Protein AF-A0A926EUU7-F1 (afdb_monomer_lite)

Organism: NCBI:txid2763679

pLDDT: mean 94.94, std 7.47, range [52.94, 98.5]

Structure (mmCIF, N/CA/C/O backbone):
data_AF-A0A926EUU7-F1
#
_entry.id   AF-A0A926EUU7-F1
#
loop_
_atom_site.group_PDB
_atom_site.id
_atom_site.type_symbol
_atom_site.label_atom_id
_atom_site.label_alt_id
_atom_site.label_comp_id
_atom_site.label_asym_id
_atom_site.label_entity_id
_atom_site.label_seq_id
_atom_site.pdbx_PDB_ins_code
_atom_site.Cartn_x
_atom_site.Cartn_y
_atom_site.Cartn_z
_atom_site.occupancy
_atom_site.B_iso_or_equiv
_atom_site.auth_seq_id
_atom_site.auth_comp_id
_atom_site.auth_asym_id
_atom_site.auth_atom_id
_atom_site.pdbx_PDB_model_num
ATOM 1 N N . MET A 1 1 ? -2.095 12.749 1.234 1.00 88.12 1 MET A N 1
ATOM 2 C CA . MET A 1 1 ? -0.671 12.408 1.446 1.00 88.12 1 MET A CA 1
ATOM 3 C C . MET A 1 1 ? -0.435 10.970 1.004 1.00 88.12 1 MET A C 1
ATOM 5 O O . MET A 1 1 ?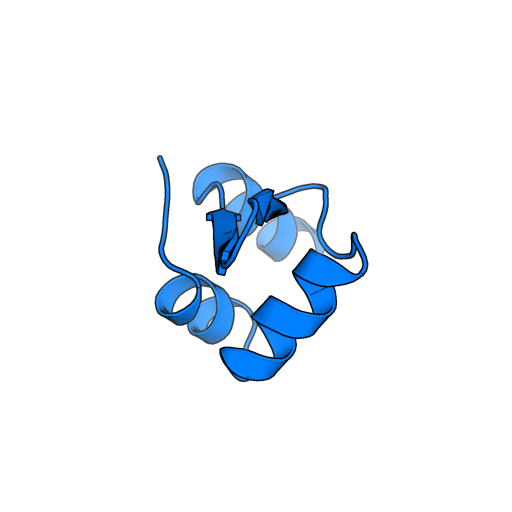 -1.240 10.116 1.369 1.00 88.12 1 MET A O 1
ATOM 9 N N . LYS A 1 2 ? 0.588 10.709 0.178 1.00 94.38 2 LYS A N 1
ATOM 10 C CA . LYS A 1 2 ? 0.919 9.346 -0.278 1.00 94.38 2 LYS A CA 1
ATOM 11 C C . LYS A 1 2 ? 1.808 8.632 0.744 1.00 94.38 2 LYS A C 1
ATOM 13 O O . LYS A 1 2 ? 2.561 9.301 1.445 1.00 94.38 2 LYS A O 1
ATOM 18 N N . MET A 1 3 ? 1.739 7.307 0.801 1.00 96.38 3 MET A N 1
ATOM 19 C CA . MET A 1 3 ? 2.665 6.471 1.574 1.00 96.38 3 MET A CA 1
ATOM 20 C C . MET A 1 3 ? 3.181 5.299 0.744 1.00 96.38 3 MET A C 1
ATOM 22 O O . MET A 1 3 ? 2.614 4.956 -0.295 1.00 96.38 3 MET A O 1
ATOM 26 N N . THR A 1 4 ? 4.269 4.694 1.202 1.00 98.12 4 THR A N 1
ATOM 27 C CA . THR A 1 4 ? 4.844 3.512 0.565 1.00 98.12 4 THR A CA 1
ATOM 28 C C . THR A 1 4 ? 4.061 2.249 0.923 1.00 98.12 4 THR A C 1
ATOM 30 O O . THR A 1 4 ? 3.409 2.160 1.963 1.00 98.12 4 THR A O 1
ATOM 33 N N . VAL A 1 5 ? 4.185 1.221 0.079 1.00 98.12 5 VAL A N 1
ATOM 34 C CA . VAL A 1 5 ? 3.640 -0.118 0.355 1.00 98.12 5 VAL A CA 1
ATOM 35 C C . VAL A 1 5 ? 4.180 -0.682 1.671 1.00 98.12 5 VAL A C 1
ATOM 37 O O . VAL A 1 5 ? 3.433 -1.311 2.409 1.00 98.12 5 VAL A O 1
ATOM 40 N N . SER A 1 6 ? 5.462 -0.469 1.979 1.00 98.25 6 SER A N 1
ATOM 41 C CA . SER A 1 6 ? 6.077 -1.013 3.194 1.00 98.25 6 SER A CA 1
ATOM 42 C C . SER A 1 6 ? 5.494 -0.395 4.467 1.00 98.25 6 SER A C 1
ATOM 44 O O . SER A 1 6 ? 5.206 -1.121 5.414 1.00 98.25 6 SER A O 1
ATOM 46 N N . GLU A 1 7 ? 5.278 0.924 4.483 1.00 98.06 7 GLU A N 1
ATOM 47 C CA . GLU A 1 7 ? 4.629 1.610 5.609 1.00 98.06 7 GLU A CA 1
ATOM 48 C C . GLU A 1 7 ? 3.179 1.147 5.779 1.00 98.06 7 GLU A C 1
ATOM 50 O O . GLU A 1 7 ? 2.770 0.798 6.884 1.00 98.06 7 GLU A O 1
ATOM 55 N N . ALA A 1 8 ? 2.421 1.087 4.681 1.00 98.12 8 ALA A N 1
ATOM 56 C CA . ALA A 1 8 ? 1.032 0.639 4.695 1.00 98.12 8 ALA A CA 1
ATOM 57 C C . ALA A 1 8 ? 0.895 -0.808 5.190 1.00 98.12 8 ALA A C 1
ATOM 59 O O . ALA A 1 8 ? 0.050 -1.108 6.027 1.00 98.12 8 ALA A O 1
ATOM 60 N N . ALA A 1 9 ? 1.760 -1.702 4.707 1.00 98.19 9 ALA A N 1
ATOM 61 C CA . ALA A 1 9 ? 1.760 -3.109 5.088 1.00 98.19 9 ALA A CA 1
ATOM 62 C C . ALA A 1 9 ? 2.056 -3.295 6.583 1.00 98.19 9 ALA A C 1
ATOM 64 O O . ALA A 1 9 ? 1.418 -4.120 7.231 1.00 98.19 9 ALA A O 1
ATOM 65 N N . LYS A 1 10 ? 2.958 -2.475 7.146 1.00 98.12 10 LYS A N 1
ATOM 66 C CA . LYS A 1 10 ? 3.236 -2.462 8.587 1.00 98.12 10 LYS A CA 1
ATOM 67 C C . LYS A 1 10 ? 1.999 -2.076 9.403 1.00 98.12 10 LYS A C 1
ATOM 69 O O . LYS A 1 10 ? 1.746 -2.710 10.419 1.00 98.12 10 LYS A O 1
ATOM 74 N N . LEU A 1 11 ? 1.234 -1.076 8.958 1.00 96.81 11 LEU A N 1
ATOM 75 C CA . LEU A 1 11 ? -0.008 -0.664 9.626 1.00 96.81 11 LEU A CA 1
ATOM 76 C C . LEU A 1 11 ? -1.112 -1.725 9.518 1.00 96.81 11 LEU A C 1
ATOM 78 O O . LEU A 1 11 ? -1.858 -1.922 10.466 1.00 96.81 11 LEU A O 1
ATOM 82 N N . LEU A 1 12 ? -1.184 -2.426 8.386 1.00 95.94 12 LEU A N 1
ATOM 83 C CA . LEU A 1 12 ? -2.154 -3.497 8.136 1.00 95.94 12 LEU A CA 1
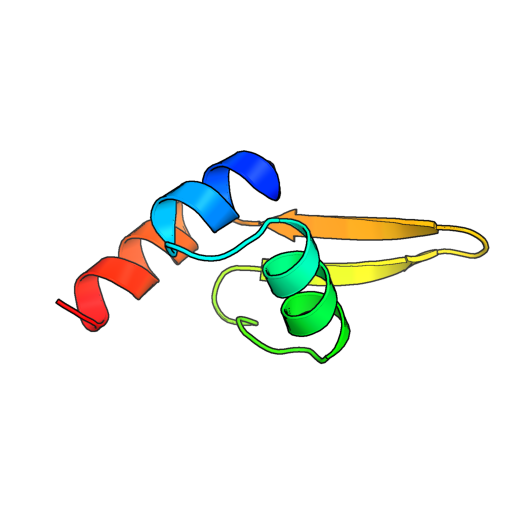ATOM 84 C C . LEU A 1 12 ? -1.768 -4.844 8.777 1.00 95.94 12 LEU A C 1
ATOM 86 O O . LEU A 1 12 ? -2.538 -5.794 8.689 1.00 95.94 12 LEU A O 1
ATOM 90 N N . GLY A 1 13 ? -0.570 -4.971 9.358 1.00 96.94 13 GLY A N 1
ATOM 91 C CA . GLY A 1 13 ? -0.092 -6.237 9.924 1.00 96.94 13 GLY A CA 1
ATOM 92 C C . GLY A 1 13 ? 0.166 -7.338 8.885 1.00 96.94 13 GLY A C 1
ATOM 93 O O . GLY A 1 13 ? 0.143 -8.519 9.223 1.00 96.94 13 GLY A O 1
ATOM 94 N N . ILE A 1 14 ? 0.421 -6.977 7.621 1.00 96.94 14 ILE A N 1
ATOM 95 C CA . ILE A 1 14 ? 0.663 -7.928 6.522 1.00 96.94 14 ILE A CA 1
ATOM 96 C C . ILE A 1 14 ? 2.038 -7.725 5.882 1.00 96.94 14 ILE A C 1
ATOM 98 O O . ILE A 1 14 ? 2.703 -6.707 6.068 1.00 96.94 14 ILE A O 1
ATOM 102 N N . SER A 1 15 ? 2.483 -8.693 5.076 1.00 98.38 15 SER A N 1
ATOM 103 C CA . SER A 1 15 ? 3.741 -8.547 4.339 1.00 98.38 15 SER A CA 1
ATOM 104 C C . S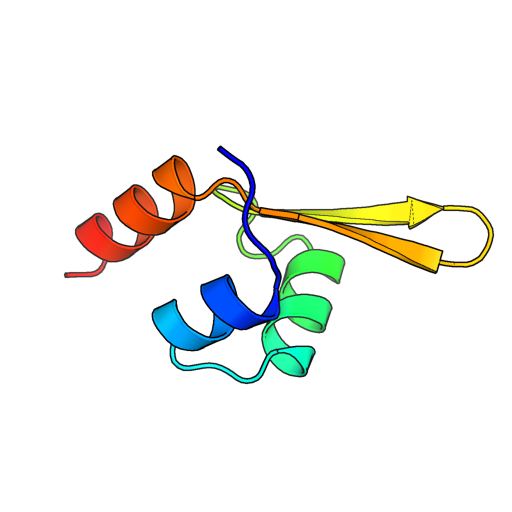ER A 1 15 ? 3.611 -7.522 3.195 1.00 98.38 15 SER A C 1
ATOM 106 O O . SER A 1 15 ? 2.567 -7.455 2.534 1.00 98.38 15 SER A O 1
ATOM 108 N N . PRO A 1 16 ? 4.679 -6.766 2.860 1.00 98.50 16 PRO A N 1
ATOM 109 C CA . PRO A 1 16 ? 4.655 -5.849 1.720 1.00 98.50 16 PRO A CA 1
ATOM 110 C C . PRO A 1 16 ? 4.346 -6.536 0.386 1.00 98.50 16 PRO A C 1
ATOM 112 O O . PRO A 1 16 ? 3.792 -5.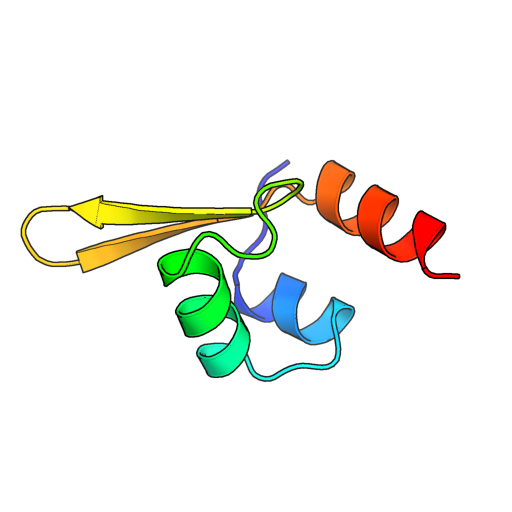911 -0.513 1.00 98.50 16 PRO A O 1
ATOM 115 N N . MET A 1 17 ? 4.717 -7.809 0.214 1.00 98.25 17 MET A N 1
ATOM 116 C CA . MET A 1 17 ? 4.371 -8.568 -0.993 1.00 98.25 17 MET A CA 1
ATOM 117 C C . MET A 1 17 ? 2.882 -8.927 -1.021 1.00 98.25 17 MET A C 1
ATOM 119 O O . MET A 1 17 ? 2.247 -8.774 -2.063 1.00 98.25 17 MET A O 1
ATOM 123 N N . GLY A 1 18 ? 2.312 -9.318 0.124 1.00 98.19 18 GLY A N 1
ATOM 124 C CA . GLY A 1 18 ? 0.879 -9.575 0.264 1.00 98.19 18 GLY A CA 1
ATOM 125 C C . GLY A 1 18 ? 0.043 -8.349 -0.096 1.00 98.19 18 GLY A C 1
ATOM 126 O O . GLY A 1 18 ? -0.867 -8.452 -0.917 1.00 98.19 18 GLY A O 1
ATOM 127 N N . LEU A 1 19 ? 0.423 -7.169 0.410 1.00 98.25 1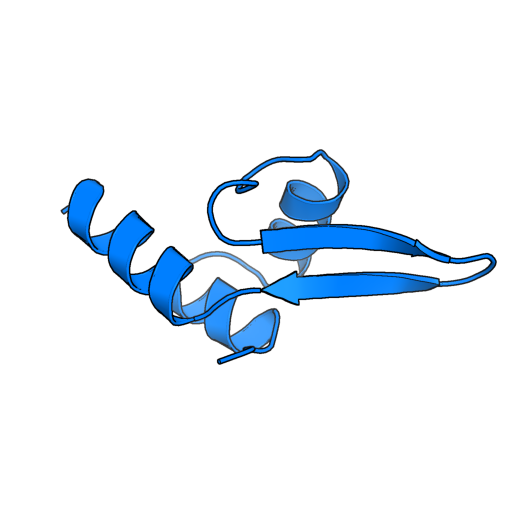9 LEU A N 1
ATOM 128 C CA . LEU A 1 19 ? -0.256 -5.920 0.054 1.00 98.25 19 LEU A CA 1
ATOM 129 C C . LEU A 1 19 ? -0.160 -5.616 -1.449 1.00 98.25 19 LEU A C 1
ATOM 131 O O . LEU A 1 19 ? -1.153 -5.228 -2.058 1.00 98.25 19 LEU A O 1
ATOM 135 N N . ARG A 1 20 ? 1.005 -5.833 -2.081 1.00 98.19 20 ARG A N 1
ATOM 136 C CA . ARG A 1 20 ? 1.139 -5.652 -3.539 1.00 98.19 20 ARG A CA 1
ATOM 137 C C . ARG A 1 20 ? 0.184 -6.556 -4.304 1.00 98.19 20 ARG A C 1
ATOM 139 O O . ARG A 1 20 ? -0.465 -6.076 -5.222 1.00 98.19 20 ARG A O 1
ATOM 146 N N . ILE A 1 21 ? 0.110 -7.839 -3.955 1.00 98.00 21 ILE A N 1
ATOM 147 C CA . ILE A 1 21 ? -0.777 -8.796 -4.631 1.00 98.00 21 ILE A CA 1
ATOM 148 C C . ILE A 1 21 ? -2.240 -8.376 -4.458 1.00 98.00 21 ILE A C 1
ATOM 150 O O . ILE A 1 21 ? -2.965 -8.322 -5.446 1.00 98.00 21 ILE A O 1
ATOM 154 N N . ALA A 1 22 ? -2.644 -8.005 -3.242 1.00 97.81 22 ALA A N 1
ATOM 155 C CA . ALA A 1 22 ? -4.004 -7.561 -2.954 1.00 97.81 22 ALA A CA 1
ATOM 156 C C . ALA A 1 22 ? -4.399 -6.321 -3.778 1.00 97.81 22 ALA A C 1
ATOM 158 O O . ALA A 1 22 ? -5.443 -6.328 -4.426 1.00 97.81 22 ALA A O 1
ATOM 159 N N . LEU A 1 23 ? -3.535 -5.301 -3.830 1.00 97.69 23 LEU A N 1
ATOM 160 C CA . LEU A 1 23 ? -3.783 -4.087 -4.617 1.00 97.69 23 LEU A CA 1
ATOM 161 C C . LEU A 1 23 ? -3.870 -4.377 -6.122 1.00 97.69 23 LEU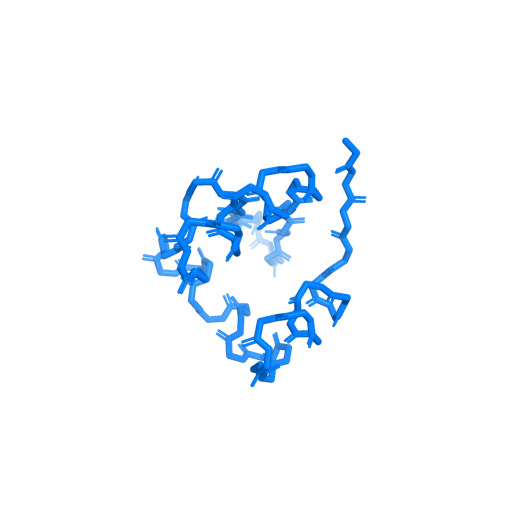 A C 1
ATOM 163 O O . LEU A 1 23 ? -4.725 -3.827 -6.807 1.00 97.69 23 LEU A O 1
ATOM 167 N N . ARG A 1 24 ? -3.027 -5.278 -6.647 1.00 97.12 24 ARG A N 1
ATOM 168 C CA . ARG A 1 24 ? -3.087 -5.713 -8.058 1.00 97.12 24 ARG A CA 1
ATOM 169 C C . ARG A 1 24 ? -4.391 -6.433 -8.402 1.00 97.12 24 ARG A C 1
ATOM 171 O O . ARG A 1 24 ? -4.812 -6.401 -9.550 1.00 97.12 24 ARG A O 1
ATOM 178 N N . GLN A 1 25 ? -4.998 -7.100 -7.422 1.00 97.00 25 GLN A N 1
ATOM 179 C CA . GLN A 1 25 ? -6.300 -7.758 -7.546 1.00 97.00 25 GLN A CA 1
ATOM 180 C C . GLN A 1 25 ? -7.476 -6.785 -7.350 1.00 97.00 25 GLN A C 1
ATOM 182 O O . GLN A 1 25 ? -8.623 -7.220 -7.356 1.00 97.00 25 GLN A O 1
ATOM 187 N N . GLY A 1 26 ? -7.214 -5.489 -7.140 1.00 95.81 26 GLY A N 1
ATOM 188 C CA . GLY A 1 26 ? -8.245 -4.483 -6.878 1.00 95.81 26 GLY A CA 1
ATOM 189 C C . GLY A 1 26 ? -8.811 -4.518 -5.456 1.00 95.81 26 GLY A C 1
ATOM 190 O O . GLY A 1 26 ? -9.808 -3.855 -5.182 1.00 95.81 26 GLY A O 1
ATOM 191 N N . ARG A 1 27 ? -8.198 -5.271 -4.530 1.00 96.31 27 ARG A N 1
ATOM 192 C CA . ARG A 1 27 ? -8.567 -5.210 -3.108 1.00 96.31 27 ARG A CA 1
ATOM 193 C C . ARG A 1 27 ? -8.047 -3.912 -2.496 1.00 96.31 27 ARG A C 1
ATOM 195 O O . ARG A 1 27 ? -7.056 -3.361 -2.970 1.00 96.31 27 ARG A O 1
ATOM 202 N N . PHE A 1 28 ? -8.678 -3.474 -1.406 1.00 95.44 28 PHE A N 1
ATOM 203 C CA . PHE A 1 28 ? -8.325 -2.241 -0.692 1.00 95.44 28 PHE A CA 1
ATOM 204 C C . PHE A 1 28 ? -8.476 -0.958 -1.527 1.00 95.44 28 PHE A C 1
ATOM 206 O O . PHE A 1 28 ? -7.802 0.044 -1.269 1.00 95.44 28 PHE A O 1
ATOM 213 N N . SER A 1 29 ? -9.386 -0.970 -2.506 1.00 95.06 29 SER A N 1
ATOM 214 C CA . SER A 1 29 ? -9.660 0.163 -3.399 1.00 95.06 29 SER A CA 1
ATOM 215 C C . SER A 1 29 ? -10.096 1.435 -2.662 1.00 95.06 29 SER A C 1
ATOM 217 O O . SER A 1 29 ? -10.018 2.530 -3.215 1.00 95.06 29 SER A O 1
ATOM 219 N N . GLU A 1 30 ? -10.537 1.337 -1.402 1.00 96.00 30 GLU A N 1
ATOM 220 C CA . GLU A 1 30 ? -10.886 2.517 -0.607 1.00 96.00 30 GLU A CA 1
ATOM 221 C C . GLU A 1 30 ? -9.674 3.395 -0.279 1.00 96.00 30 GLU A C 1
ATOM 223 O O . GLU A 1 30 ? -9.829 4.609 -0.129 1.00 96.00 30 GLU A O 1
ATOM 228 N N . PHE A 1 31 ? -8.471 2.822 -0.175 1.00 97.25 31 PHE A N 1
ATOM 229 C CA . PHE A 1 31 ? -7.269 3.560 0.224 1.00 97.25 31 PHE A CA 1
ATOM 230 C C . PHE A 1 31 ? -6.050 3.342 -0.668 1.00 97.25 31 PHE A C 1
ATOM 232 O O . PHE A 1 31 ? -5.110 4.139 -0.592 1.00 97.25 31 PHE A O 1
ATOM 239 N N . GLY A 1 32 ? -6.043 2.308 -1.503 1.00 97.62 32 GLY A N 1
ATOM 240 C CA . GLY A 1 32 ? -4.922 1.993 -2.368 1.00 97.62 32 GLY A CA 1
ATOM 241 C C . GLY A 1 32 ? -5.360 1.529 -3.746 1.00 97.62 32 GLY A C 1
ATOM 242 O O . GLY A 1 32 ? -6.424 0.953 -3.928 1.00 97.62 32 GLY A O 1
ATOM 243 N N . GLU A 1 33 ? -4.497 1.771 -4.719 1.00 96.94 33 GLU A N 1
ATOM 244 C CA . GLU A 1 33 ? -4.684 1.344 -6.095 1.00 96.94 33 GLU A CA 1
ATOM 245 C C . GLU A 1 33 ? -3.340 0.895 -6.664 1.00 96.94 33 GLU A C 1
ATOM 247 O O . GLU A 1 33 ? -2.277 1.420 -6.303 1.00 96.94 33 GLU A O 1
ATOM 252 N N . ALA A 1 34 ? -3.379 -0.095 -7.550 1.00 97.75 34 ALA A N 1
ATOM 253 C CA . ALA A 1 34 ? -2.227 -0.499 -8.329 1.00 97.75 34 ALA A CA 1
ATOM 254 C C . ALA A 1 34 ? -2.611 -0.583 -9.797 1.00 97.75 34 ALA A C 1
ATOM 256 O O . ALA A 1 34 ? -3.639 -1.148 -10.154 1.00 97.75 34 ALA A O 1
ATOM 257 N N . TRP A 1 35 ? -1.730 -0.082 -10.649 1.00 97.06 35 TRP A N 1
ATOM 258 C CA . TRP A 1 35 ? -1.862 -0.221 -12.088 1.00 97.06 35 TRP A CA 1
ATOM 259 C C . TRP A 1 35 ? -0.531 -0.664 -12.675 1.00 97.06 35 TRP A C 1
ATOM 261 O O . TRP A 1 35 ? 0.549 -0.428 -12.116 1.00 97.06 35 TRP A O 1
ATOM 271 N N . LYS A 1 36 ? -0.618 -1.374 -13.794 1.00 95.81 36 LYS A N 1
ATOM 272 C CA . LYS A 1 36 ? 0.543 -1.869 -14.519 1.00 95.81 36 LYS A CA 1
ATOM 273 C C . LYS A 1 36 ? 0.802 -0.928 -15.694 1.00 95.81 36 LYS A C 1
ATOM 275 O O . LYS A 1 36 ? -0.040 -0.813 -16.576 1.00 95.81 36 LYS A O 1
ATOM 280 N N . ASN A 1 37 ? 1.959 -0.274 -15.689 1.00 90.06 37 ASN A N 1
ATOM 281 C CA . ASN A 1 37 ? 2.499 0.370 -16.889 1.00 90.06 37 ASN A CA 1
ATOM 282 C C . ASN A 1 37 ? 3.178 -0.700 -17.765 1.00 90.06 37 ASN A C 1
ATOM 284 O O . ASN A 1 37 ? 3.278 -1.849 -17.340 1.00 90.06 37 ASN A O 1
ATOM 288 N N . GLU A 1 38 ? 3.692 -0.336 -18.942 1.00 89.56 38 GLU A N 1
ATOM 289 C CA . GLU A 1 38 ? 4.256 -1.272 -19.938 1.00 89.56 38 GLU A CA 1
ATOM 290 C C . GLU A 1 38 ? 5.159 -2.371 -19.335 1.00 89.56 38 GLU A C 1
ATOM 292 O O . GLU A 1 38 ? 5.006 -3.545 -19.668 1.00 89.56 38 GLU A O 1
ATOM 297 N N . GLU A 1 39 ? 6.001 -2.038 -18.348 1.00 90.62 39 GLU A N 1
ATOM 298 C CA . GLU A 1 39 ? 6.935 -3.000 -17.739 1.00 90.62 39 GLU A CA 1
ATOM 299 C C . GLU A 1 39 ? 6.774 -3.209 -16.225 1.00 90.62 39 GLU A C 1
ATOM 301 O O . GLU A 1 39 ? 7.270 -4.194 -15.672 1.00 90.62 39 GLU A O 1
ATOM 306 N N . LYS A 1 40 ? 6.131 -2.280 -15.504 1.00 94.56 40 LYS A N 1
ATOM 307 C CA . LYS A 1 40 ? 6.220 -2.219 -14.034 1.00 94.56 40 LYS A CA 1
ATOM 308 C C . LYS A 1 40 ? 4.884 -1.906 -13.384 1.00 94.56 40 LYS A C 1
ATOM 310 O O . LYS A 1 40 ? 4.089 -1.106 -13.870 1.00 94.56 40 LYS A O 1
ATOM 315 N N . TRP A 1 41 ? 4.675 -2.521 -12.226 1.00 96.62 41 TRP A N 1
ATOM 316 C CA . TRP A 1 41 ? 3.576 -2.175 -11.336 1.00 96.62 41 TRP A CA 1
ATOM 317 C C . TRP A 1 41 ? 3.884 -0.895 -10.569 1.00 96.62 41 TRP A C 1
ATOM 319 O O . TRP A 1 41 ? 4.919 -0.803 -9.905 1.00 96.62 41 TRP A O 1
ATOM 329 N N . THR A 1 42 ? 2.939 0.035 -10.606 1.00 96.75 42 THR A N 1
ATOM 330 C CA . THR A 1 42 ? 2.938 1.248 -9.793 1.00 96.75 42 THR A CA 1
ATOM 331 C C . THR A 1 42 ? 1.875 1.123 -8.710 1.00 96.75 42 THR A C 1
ATOM 333 O O . THR A 1 42 ? 0.834 0.507 -8.927 1.00 96.75 42 THR A O 1
ATOM 336 N N . TYR A 1 43 ? 2.159 1.677 -7.532 1.00 97.56 43 TYR A N 1
ATOM 337 C CA . TYR A 1 43 ? 1.253 1.644 -6.387 1.00 97.56 43 TYR A CA 1
ATOM 338 C C . TYR A 1 43 ? 1.017 3.056 -5.892 1.00 97.56 43 TYR A C 1
ATOM 340 O O . TYR A 1 43 ? 1.965 3.819 -5.680 1.00 97.56 43 TYR A O 1
ATOM 348 N N . TYR A 1 44 ? -0.243 3.363 -5.637 1.00 97.81 44 TYR A N 1
ATOM 349 C CA . TYR A 1 44 ? -0.652 4.548 -4.919 1.00 97.81 44 TYR A CA 1
ATOM 350 C C . TYR A 1 44 ? -1.380 4.121 -3.655 1.00 97.81 44 TYR A C 1
ATOM 352 O O . TYR A 1 44 ? -2.294 3.307 -3.703 1.00 97.81 44 TYR A O 1
ATOM 360 N N . ILE A 1 45 ? -0.970 4.671 -2.516 1.00 98.44 45 ILE A N 1
ATOM 361 C CA . ILE A 1 45 ? -1.645 4.450 -1.240 1.00 98.44 45 ILE A CA 1
ATOM 362 C C . ILE A 1 45 ? -1.850 5.806 -0.585 1.00 98.44 45 ILE A C 1
ATOM 364 O O . ILE A 1 45 ? -0.897 6.563 -0.369 1.00 98.44 45 ILE A O 1
ATOM 368 N N . ASN A 1 46 ? -3.102 6.117 -0.274 1.00 98.12 46 ASN A N 1
ATOM 369 C CA . ASN A 1 46 ? -3.483 7.337 0.410 1.00 98.12 46 ASN A CA 1
ATOM 370 C C . ASN A 1 46 ? -3.475 7.105 1.926 1.00 98.12 46 ASN A C 1
ATOM 372 O O . ASN A 1 46 ? -4.317 6.378 2.448 1.00 98.12 46 ASN A O 1
ATOM 376 N N . ARG A 1 47 ? -2.549 7.769 2.632 1.00 97.62 47 ARG A N 1
ATOM 377 C CA . ARG A 1 47 ? -2.379 7.624 4.088 1.00 97.62 47 ARG A CA 1
ATOM 378 C C . ARG A 1 47 ? -3.676 7.878 4.859 1.00 97.62 47 ARG A C 1
ATOM 380 O O . ARG A 1 47 ? -4.071 7.051 5.666 1.00 97.62 47 ARG A O 1
ATOM 387 N N . ILE A 1 48 ? -4.344 8.992 4.566 1.00 97.00 48 ILE A N 1
ATOM 388 C CA . ILE A 1 48 ? -5.536 9.438 5.304 1.00 97.00 48 ILE A CA 1
ATOM 389 C C . ILE A 1 48 ? -6.674 8.428 5.132 1.00 97.00 48 ILE A C 1
ATOM 391 O O . ILE A 1 48 ? -7.402 8.124 6.072 1.00 97.00 48 ILE A O 1
ATOM 395 N N . ARG A 1 49 ? -6.832 7.886 3.918 1.00 97.38 49 ARG A N 1
ATOM 396 C CA . ARG A 1 49 ? -7.859 6.872 3.660 1.00 97.38 49 ARG A CA 1
ATOM 397 C C . ARG A 1 49 ? -7.538 5.545 4.342 1.00 97.38 49 ARG A C 1
ATOM 399 O O . ARG A 1 49 ? -8.466 4.914 4.827 1.00 97.38 49 ARG A O 1
ATOM 406 N N . LEU A 1 50 ? -6.263 5.152 4.414 1.00 97.38 50 LEU A N 1
ATOM 407 C CA . LEU A 1 50 ? -5.850 3.948 5.137 1.00 97.38 50 LEU A CA 1
ATOM 408 C C . LEU A 1 50 ? -6.116 4.085 6.641 1.00 97.38 50 LEU A C 1
ATOM 410 O O . LEU A 1 50 ? -6.702 3.194 7.239 1.00 97.38 50 LEU A O 1
ATOM 414 N N . GLU A 1 51 ? -5.740 5.210 7.248 1.00 95.56 51 GLU A N 1
ATOM 415 C CA . GLU A 1 51 ? -6.009 5.474 8.669 1.00 95.56 51 GLU A CA 1
ATOM 416 C C . GLU A 1 51 ? -7.516 5.431 8.965 1.00 95.56 51 GLU A C 1
ATOM 418 O O . GLU A 1 51 ? -7.945 4.795 9.925 1.00 95.56 51 GLU A O 1
ATOM 423 N N . LYS A 1 52 ? -8.336 6.022 8.084 1.00 96.25 52 LYS A N 1
ATOM 424 C CA . LYS A 1 52 ? -9.802 5.958 8.174 1.00 96.25 52 LYS A CA 1
ATOM 425 C C . LYS A 1 52 ? -10.365 4.549 7.957 1.00 96.25 52 LYS A C 1
ATOM 427 O O . LYS A 1 52 ? -11.426 4.234 8.485 1.00 96.25 52 LYS A O 1
ATOM 432 N N . TYR A 1 53 ? -9.721 3.732 7.129 1.00 95.31 53 TYR A N 1
ATOM 433 C CA . TYR A 1 53 ? -10.099 2.334 6.930 1.00 95.31 53 TYR A CA 1
ATOM 434 C C . TYR A 1 53 ? -9.861 1.539 8.221 1.00 95.31 53 TYR A C 1
ATOM 436 O O . TYR A 1 53 ? -10.786 0.918 8.731 1.00 95.31 53 TYR A O 1
ATOM 444 N N . LEU A 1 54 ? -8.670 1.670 8.813 1.00 94.62 54 LEU A N 1
ATOM 445 C CA . LEU A 1 54 ? -8.298 0.994 10.060 1.00 94.62 54 LEU A CA 1
ATOM 446 C C . LEU A 1 54 ? -9.181 1.410 11.244 1.00 94.62 54 LEU A C 1
ATOM 448 O O . LEU A 1 54 ? -9.534 0.577 12.067 1.00 94.62 54 LEU A O 1
ATOM 452 N N . SER A 1 55 ? -9.593 2.680 11.316 1.00 93.25 55 SER A N 1
ATOM 453 C CA . SER A 1 55 ? -10.482 3.153 12.385 1.00 93.25 55 SER A CA 1
ATOM 454 C C . SER A 1 55 ? -11.925 2.649 12.276 1.00 93.25 55 SER A C 1
ATOM 456 O O . SER A 1 55 ? -12.699 2.869 13.197 1.00 93.25 55 SER A O 1
ATOM 458 N N . LYS A 1 56 ? -12.334 2.084 11.132 1.00 84.06 56 LYS A N 1
ATOM 459 C CA . LYS A 1 56 ? -13.654 1.447 10.971 1.00 84.06 56 LYS A CA 1
ATOM 460 C C . LYS A 1 56 ? -13.638 -0.032 11.349 1.00 84.06 56 LYS A C 1
ATOM 462 O O . LYS A 1 56 ? -14.702 -0.598 11.568 1.00 84.06 56 LYS A O 1
ATOM 467 N N . GLU A 1 57 ? -12.459 -0.647 11.332 1.00 64.31 57 GLU A N 1
ATOM 468 C CA . GLU A 1 57 ? -12.250 -2.043 11.724 1.00 64.31 57 GLU A CA 1
ATOM 469 C C . GLU A 1 57 ? -11.943 -2.196 13.227 1.00 64.31 57 GLU A C 1
ATOM 471 O O . GLU A 1 57 ? -11.937 -3.323 13.719 1.00 64.31 57 GLU A O 1
ATOM 476 N N . ALA A 1 58 ? -11.698 -1.085 13.937 1.00 52.94 58 ALA A N 1
ATOM 477 C CA . ALA A 1 58 ? -11.519 -1.013 15.392 1.00 52.94 58 ALA A CA 1
ATOM 478 C C . ALA A 1 58 ? -12.850 -0.768 16.116 1.00 52.94 58 ALA A C 1
ATOM 480 O O . ALA A 1 58 ? -13.037 -1.375 17.194 1.00 52.94 58 ALA A O 1
#

Sequence (58 aa):
MKMTVSEAAKLLGISPMGLRIALRQGRFSEFGEAWKNEEKWTYYINRIRLEKYLSKEA

InterPro domains:
  IPR041657 Helix-turn-helix domain, group 17 [PF12728] (3-56)

Radius of gyration: 10.92 Å; chains: 1; bounding box: 21×22×35 Å

Foldseek 3Di:
DWDDLCVLCVVVVHDSVVSQVCQVVVHPVQFKHWDDDPHDIDITGHPVSSVVVVVVVD

Secondary structure (DSSP, 8-state):
-B--HHHHHHHHTS-HHHHHHHHHTTTTTTTEEEEE-SS-EEEEEBHHHHHHHHHHH-